Protein AF-A0A3D4Z481-F1 (afdb_monomer_lite)

Structure (mmCIF, N/CA/C/O backbone):
data_AF-A0A3D4Z481-F1
#
_entry.id   AF-A0A3D4Z481-F1
#
loop_
_atom_site.group_PDB
_atom_site.id
_atom_site.type_symbol
_atom_site.label_atom_id
_atom_site.label_alt_id
_atom_site.label_comp_id
_atom_site.label_asym_id
_atom_site.label_entity_id
_atom_site.label_seq_id
_atom_site.pdbx_PDB_ins_code
_atom_site.Cartn_x
_atom_site.Cartn_y
_atom_site.Cartn_z
_atom_site.occupancy
_atom_site.B_iso_or_equiv
_atom_site.auth_seq_id
_atom_site.auth_comp_id
_atom_site.auth_asym_id
_atom_site.auth_atom_id
_atom_site.pdbx_PDB_model_num
ATOM 1 N N . MET A 1 1 ? -3.068 7.018 0.616 1.00 81.81 1 MET A N 1
ATOM 2 C CA . MET A 1 1 ? -1.641 7.372 0.415 1.00 81.81 1 MET A CA 1
ATOM 3 C C . MET A 1 1 ? -0.937 7.743 1.715 1.00 81.81 1 MET A C 1
ATOM 5 O O . MET A 1 1 ? 0.020 7.066 2.050 1.00 81.81 1 MET A O 1
ATOM 9 N N . LEU A 1 2 ? -1.398 8.756 2.462 1.00 93.75 2 LEU A N 1
ATOM 10 C CA . LEU A 1 2 ? -0.703 9.247 3.665 1.00 93.75 2 LEU A CA 1
ATOM 11 C C . LEU A 1 2 ? -0.374 8.150 4.694 1.00 93.75 2 LEU A C 1
ATOM 13 O O . LEU A 1 2 ? 0.774 8.031 5.106 1.00 93.75 2 LEU A O 1
ATOM 17 N N . MET A 1 3 ? -1.353 7.308 5.040 1.00 95.62 3 MET A N 1
ATOM 18 C CA . MET A 1 3 ? -1.171 6.239 6.032 1.00 95.62 3 MET A CA 1
ATOM 19 C C . MET A 1 3 ? -0.053 5.250 5.673 1.00 95.62 3 MET A C 1
ATOM 21 O O . MET A 1 3 ? 0.687 4.833 6.553 1.00 95.62 3 MET A O 1
ATOM 25 N N . ALA A 1 4 ? 0.112 4.913 4.388 1.00 95.00 4 ALA A N 1
ATOM 26 C CA . ALA A 1 4 ? 1.184 4.019 3.943 1.00 95.00 4 ALA A CA 1
ATOM 27 C C . ALA A 1 4 ? 2.569 4.665 4.122 1.00 95.00 4 ALA A C 1
ATOM 29 O O . ALA A 1 4 ? 3.512 4.014 4.559 1.00 95.00 4 ALA A O 1
ATOM 30 N N . GLY A 1 5 ? 2.680 5.968 3.836 1.00 95.00 5 GLY A N 1
ATOM 31 C CA . GLY A 1 5 ? 3.916 6.722 4.055 1.00 95.00 5 GLY A CA 1
ATOM 32 C C . GLY A 1 5 ? 4.278 6.832 5.538 1.00 95.00 5 GLY A C 1
ATOM 33 O O . GLY A 1 5 ? 5.427 6.603 5.906 1.00 95.00 5 GLY A O 1
ATOM 34 N N . LEU A 1 6 ? 3.295 7.123 6.396 1.00 96.00 6 LEU A N 1
ATOM 35 C CA . LEU A 1 6 ? 3.498 7.178 7.848 1.00 96.00 6 LEU A CA 1
ATOM 36 C C . LEU A 1 6 ? 3.909 5.815 8.419 1.00 96.00 6 LEU A C 1
ATOM 38 O O . LEU A 1 6 ? 4.835 5.748 9.223 1.00 96.00 6 LEU A O 1
ATOM 42 N N . ASP A 1 7 ? 3.282 4.729 7.960 1.00 96.62 7 ASP A N 1
ATOM 43 C CA . ASP A 1 7 ? 3.655 3.368 8.358 1.00 96.62 7 ASP A CA 1
ATOM 44 C C . ASP A 1 7 ? 5.096 3.020 7.957 1.00 96.62 7 ASP A C 1
ATOM 46 O O . ASP A 1 7 ? 5.831 2.435 8.754 1.00 96.62 7 ASP A O 1
ATOM 50 N N . GLY A 1 8 ? 5.532 3.449 6.768 1.00 96.12 8 GLY A N 1
ATOM 51 C CA . GLY A 1 8 ? 6.923 3.334 6.324 1.00 96.12 8 GLY A CA 1
ATOM 52 C C . GLY A 1 8 ? 7.912 4.077 7.214 1.00 96.12 8 GLY A C 1
ATOM 53 O O . GLY A 1 8 ? 8.945 3.511 7.575 1.00 96.12 8 GLY A O 1
ATOM 54 N N . VAL A 1 9 ? 7.584 5.305 7.622 1.00 96.19 9 VAL A N 1
ATOM 55 C CA . VAL A 1 9 ? 8.420 6.094 8.542 1.00 96.19 9 VAL A CA 1
ATOM 56 C C . VAL A 1 9 ? 8.509 5.427 9.916 1.00 96.19 9 VAL A C 1
ATOM 58 O O . VAL A 1 9 ? 9.612 5.260 10.435 1.00 96.19 9 VAL A O 1
ATOM 61 N N . GLU A 1 10 ? 7.383 4.996 10.492 1.00 95.06 10 GLU A N 1
ATOM 62 C CA . GLU A 1 10 ? 7.357 4.323 11.800 1.00 95.06 10 GLU A CA 1
ATOM 63 C C . GLU A 1 10 ? 8.167 3.024 11.803 1.00 95.06 10 GLU A C 1
ATOM 65 O O . GLU A 1 10 ? 8.957 2.780 12.717 1.00 95.06 10 GLU A O 1
ATOM 70 N N . LYS A 1 11 ? 7.994 2.196 10.768 1.00 95.94 11 LYS A N 1
ATOM 71 C CA . LYS A 1 11 ? 8.700 0.915 10.628 1.00 95.94 11 LYS A CA 1
ATOM 72 C C . LYS A 1 11 ? 10.132 1.066 10.120 1.00 95.94 11 LYS A C 1
ATOM 74 O O . LYS A 1 11 ? 10.849 0.071 10.073 1.00 95.94 11 LYS A O 1
ATOM 79 N N . LYS A 1 12 ? 10.553 2.282 9.750 1.00 96.31 12 LYS A N 1
ATOM 80 C CA . LYS A 1 12 ? 11.852 2.566 9.120 1.00 96.31 12 LYS A CA 1
ATOM 81 C C . LYS A 1 12 ? 12.093 1.677 7.896 1.00 96.31 12 LYS A C 1
ATOM 83 O O . LYS A 1 12 ? 13.165 1.093 7.752 1.00 96.31 12 LYS A O 1
ATOM 88 N N . MET A 1 13 ? 11.072 1.537 7.050 1.00 95.81 13 MET A N 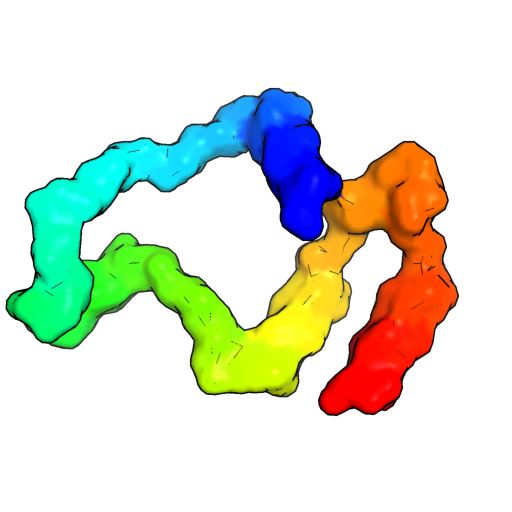1
ATOM 89 C CA . MET A 1 13 ? 11.175 0.728 5.837 1.00 95.81 13 MET A CA 1
ATOM 90 C C . MET A 1 13 ? 12.192 1.344 4.876 1.00 95.81 13 MET A C 1
ATOM 92 O O . MET A 1 13 ? 12.128 2.535 4.573 1.00 95.81 13 MET A O 1
ATOM 96 N N . ASP A 1 14 ? 13.117 0.514 4.399 1.00 94.00 14 ASP A N 1
ATOM 97 C CA . ASP A 1 14 ? 14.061 0.881 3.349 1.00 94.00 14 ASP A CA 1
ATOM 98 C C . ASP A 1 14 ? 13.388 0.666 1.981 1.00 94.00 14 ASP A C 1
ATOM 100 O O . ASP A 1 14 ? 13.005 -0.467 1.674 1.00 94.00 14 ASP A O 1
ATOM 104 N N . PRO A 1 15 ? 13.208 1.716 1.155 1.00 90.06 15 PRO A N 1
ATOM 105 C CA . PRO A 1 15 ? 12.667 1.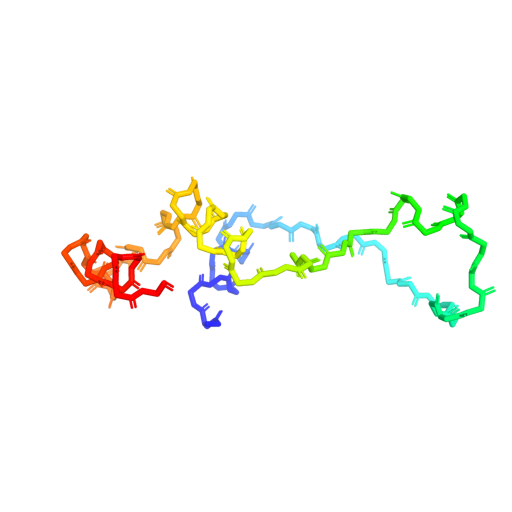572 -0.197 1.00 90.06 15 PRO A CA 1
ATOM 106 C C . PRO A 1 15 ? 13.627 0.844 -1.153 1.00 90.06 15 PRO A C 1
ATOM 108 O O . PRO A 1 15 ? 13.241 0.532 -2.280 1.00 90.06 15 PRO A O 1
ATOM 111 N N . GLY A 1 16 ? 14.863 0.577 -0.727 1.00 90.38 16 GLY A N 1
ATOM 112 C CA . GLY A 1 16 ? 15.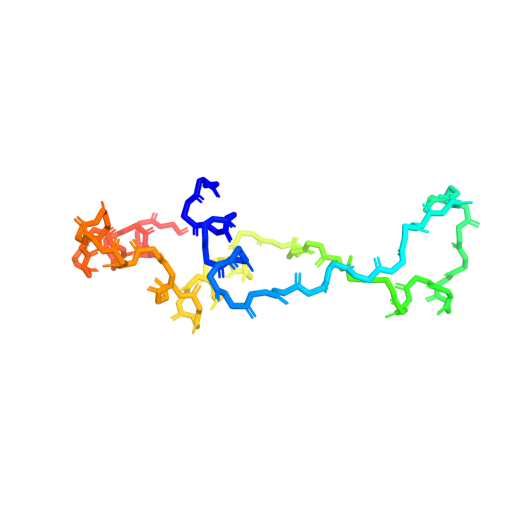902 -0.023 -1.544 1.00 90.38 16 GLY A CA 1
ATOM 113 C C . GLY A 1 16 ? 16.599 0.998 -2.439 1.00 90.38 16 GLY A C 1
ATOM 114 O O . GLY A 1 16 ? 16.468 2.216 -2.292 1.00 90.38 16 GLY A O 1
ATOM 115 N N . GLN A 1 17 ? 17.394 0.486 -3.376 1.00 90.94 17 GLN A N 1
ATOM 116 C CA . GLN A 1 17 ? 18.167 1.333 -4.278 1.00 90.94 17 GLN A CA 1
ATOM 117 C C . GLN A 1 17 ? 17.283 1.909 -5.394 1.00 90.94 17 GLN A C 1
ATOM 119 O O . GLN A 1 17 ? 16.457 1.188 -5.958 1.00 90.94 17 GLN A O 1
ATOM 124 N N . PRO A 1 18 ? 17.472 3.187 -5.766 1.00 89.94 18 PRO A N 1
ATOM 125 C CA . PRO A 1 18 ? 16.744 3.781 -6.876 1.00 89.94 18 PRO A CA 1
ATOM 126 C C . PRO A 1 18 ? 17.106 3.088 -8.193 1.00 89.94 18 PRO A C 1
ATOM 128 O O . PRO A 1 18 ? 18.277 2.840 -8.494 1.00 89.94 18 PRO A O 1
ATOM 131 N N . LEU A 1 19 ? 16.095 2.815 -9.014 1.00 87.19 19 LEU A N 1
ATOM 132 C CA . LEU A 1 19 ? 16.289 2.211 -10.325 1.00 87.19 19 LEU A CA 1
ATOM 133 C C . LEU A 1 19 ? 16.582 3.288 -11.380 1.00 87.19 19 LEU A C 1
ATOM 135 O O . LEU A 1 19 ? 15.680 3.966 -11.861 1.00 87.19 19 LEU A O 1
ATOM 139 N N . ASN A 1 20 ? 17.845 3.401 -11.794 1.00 86.62 20 ASN A N 1
ATOM 140 C CA . ASN A 1 20 ? 18.286 4.312 -12.860 1.00 86.62 20 ASN A CA 1
ATOM 141 C C . ASN A 1 20 ? 18.282 3.628 -14.244 1.00 86.62 20 ASN A C 1
ATOM 143 O O . ASN A 1 20 ? 19.293 3.624 -14.946 1.00 86.62 20 ASN A O 1
ATOM 147 N N . LYS A 1 21 ? 17.165 2.998 -14.629 1.00 83.44 21 LYS A N 1
ATOM 148 C CA . LYS A 1 21 ? 16.998 2.322 -15.930 1.00 83.44 21 LYS A CA 1
ATOM 149 C C . LYS A 1 21 ? 15.641 2.658 -16.555 1.00 83.44 21 LYS A C 1
ATOM 151 O O . LYS A 1 21 ? 14.677 2.929 -15.846 1.00 83.44 21 LYS A O 1
ATOM 156 N N . ASN A 1 22 ? 15.549 2.590 -17.885 1.00 86.19 22 ASN A N 1
ATOM 157 C CA . ASN A 1 22 ? 14.259 2.658 -18.573 1.00 86.19 22 ASN A CA 1
ATOM 158 C C . ASN A 1 22 ? 13.535 1.311 -18.444 1.00 86.19 22 ASN A C 1
ATOM 160 O O . ASN A 1 22 ? 13.886 0.362 -19.141 1.00 86.19 22 ASN A O 1
ATOM 164 N N . ILE A 1 23 ? 12.515 1.251 -17.587 1.00 85.75 23 ILE A N 1
ATOM 165 C CA . ILE A 1 23 ? 11.755 0.025 -17.301 1.00 85.75 23 ILE A CA 1
ATOM 166 C C . ILE A 1 23 ? 11.104 -0.601 -18.542 1.00 85.75 23 ILE A C 1
ATOM 168 O O . ILE A 1 23 ? 10.955 -1.814 -18.599 1.00 85.75 23 ILE A O 1
ATOM 172 N N . TYR A 1 24 ? 10.776 0.191 -19.566 1.00 85.19 24 TYR A N 1
ATOM 173 C CA . TYR A 1 24 ? 10.159 -0.313 -20.798 1.00 85.19 24 TYR A CA 1
ATOM 174 C C . TYR A 1 24 ? 11.157 -0.956 -21.767 1.00 85.19 24 TYR A C 1
ATOM 176 O O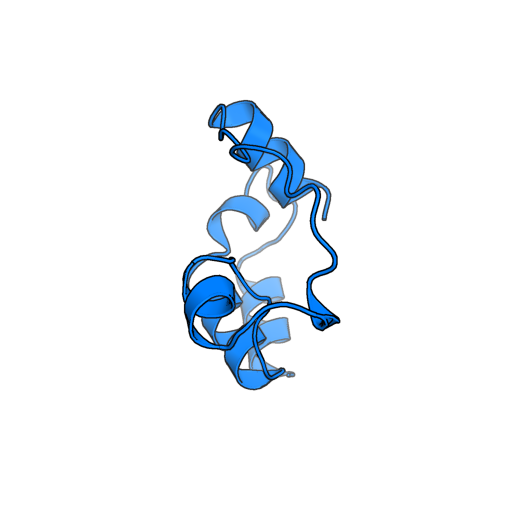 . TYR A 1 24 ? 10.748 -1.591 -22.734 1.00 85.19 24 TYR A O 1
ATOM 184 N N . ALA A 1 25 ? 12.458 -0.771 -21.533 1.00 88.94 25 ALA A N 1
ATOM 185 C CA . ALA A 1 25 ? 13.528 -1.342 -22.347 1.00 88.94 25 ALA A CA 1
ATOM 186 C C . ALA A 1 25 ? 14.165 -2.585 -21.703 1.00 88.94 25 ALA A C 1
ATOM 188 O O . ALA A 1 25 ? 15.099 -3.149 -22.270 1.00 88.94 25 ALA A O 1
ATOM 189 N N . LEU A 1 26 ? 13.700 -2.983 -20.516 1.00 87.06 26 LEU A N 1
ATOM 190 C CA . LEU A 1 26 ? 14.242 -4.124 -19.789 1.00 87.06 26 LEU A CA 1
ATOM 191 C C . LEU A 1 26 ? 13.740 -5.440 -20.366 1.00 87.06 26 LEU A C 1
ATOM 193 O O . LEU A 1 26 ? 12.611 -5.556 -20.847 1.00 87.06 26 LEU A O 1
ATOM 197 N N . THR A 1 27 ? 14.593 -6.453 -20.283 1.00 88.50 27 THR A N 1
ATOM 198 C CA . THR A 1 27 ? 14.211 -7.817 -20.646 1.00 88.50 27 THR A CA 1
ATOM 199 C C . THR A 1 27 ? 13.218 -8.395 -19.626 1.00 88.50 27 THR A C 1
ATOM 201 O O . THR A 1 27 ? 13.201 -7.972 -18.467 1.00 88.50 27 THR A O 1
ATOM 204 N N . PRO A 1 28 ? 12.404 -9.402 -19.999 1.00 86.25 28 PRO A N 1
ATOM 205 C CA . PRO A 1 28 ? 11.521 -10.080 -19.050 1.00 86.25 28 PRO A CA 1
ATOM 206 C C . PRO A 1 28 ? 12.256 -10.689 -17.849 1.00 86.25 28 PRO A C 1
ATOM 208 O O . PRO A 1 28 ? 11.664 -10.836 -16.787 1.00 86.25 28 PRO A O 1
ATOM 211 N N . GLU A 1 29 ? 13.528 -11.059 -18.012 1.00 85.88 29 GLU A N 1
ATOM 212 C CA . GLU A 1 29 ? 14.370 -11.576 -16.929 1.00 85.88 29 GLU A CA 1
ATOM 213 C C . GLU A 1 29 ? 14.735 -10.478 -15.928 1.00 85.88 29 GLU A C 1
ATOM 215 O O . GLU A 1 29 ? 14.566 -10.688 -14.735 1.00 85.88 29 GLU A O 1
ATOM 220 N N . GLU A 1 30 ? 15.122 -9.288 -16.395 1.00 84.19 30 GLU A N 1
ATOM 221 C CA . GLU A 1 30 ? 15.405 -8.138 -15.521 1.00 84.19 30 GLU A CA 1
ATOM 222 C C . GLU A 1 30 ? 14.147 -7.570 -14.847 1.00 84.19 30 GLU A C 1
ATOM 224 O O . GLU A 1 30 ? 14.223 -7.042 -13.740 1.00 84.19 30 GLU A O 1
ATOM 229 N N . LEU A 1 31 ? 12.985 -7.662 -15.501 1.00 85.44 31 LEU A N 1
ATOM 230 C CA . LEU A 1 31 ? 11.715 -7.183 -14.945 1.00 85.44 31 LEU A CA 1
ATOM 231 C C . LEU A 1 31 ? 11.211 -8.033 -13.775 1.00 85.44 31 LEU A C 1
ATOM 233 O O . LEU A 1 31 ? 10.489 -7.509 -12.933 1.00 85.44 31 LEU A O 1
ATOM 237 N N . LYS A 1 32 ? 11.586 -9.318 -13.697 1.00 85.12 32 LYS A N 1
ATOM 238 C CA . LYS A 1 32 ? 11.165 -10.209 -12.599 1.00 85.12 32 LYS A CA 1
ATOM 239 C C . LYS A 1 32 ? 11.643 -9.734 -11.231 1.00 85.12 32 LYS A C 1
ATOM 241 O O . LYS A 1 32 ? 10.960 -9.979 -10.243 1.00 85.12 32 LYS A O 1
ATOM 246 N N . ASP A 1 33 ? 12.784 -9.056 -11.192 1.00 83.81 33 ASP A N 1
ATOM 247 C CA . ASP A 1 33 ? 13.376 -8.552 -9.953 1.00 83.81 33 ASP A CA 1
ATOM 248 C C . ASP A 1 33 ? 12.820 -7.174 -9.553 1.00 83.81 33 ASP A C 1
ATOM 250 O O . ASP A 1 33 ? 13.166 -6.644 -8.495 1.00 83.81 33 ASP A O 1
ATOM 254 N N . ILE A 1 34 ? 11.955 -6.573 -10.380 1.00 85.88 34 ILE A N 1
ATOM 255 C CA . ILE A 1 34 ? 11.370 -5.255 -10.132 1.00 85.88 34 ILE A CA 1
ATOM 256 C C . ILE A 1 34 ? 9.955 -5.426 -9.566 1.00 85.88 34 ILE A C 1
ATOM 258 O O . ILE A 1 34 ? 9.095 -6.003 -10.234 1.00 85.88 34 ILE A O 1
ATOM 262 N N . PRO A 1 35 ? 9.666 -4.883 -8.367 1.00 88.50 35 PRO A N 1
ATOM 263 C CA . PRO A 1 35 ? 8.314 -4.881 -7.826 1.00 88.50 35 PRO A CA 1
ATOM 264 C C . PRO A 1 35 ? 7.344 -4.169 -8.774 1.00 88.50 35 PRO A C 1
ATOM 266 O O . PRO A 1 35 ? 7.587 -3.035 -9.192 1.00 88.50 35 PRO A O 1
ATOM 269 N N . SER A 1 36 ? 6.226 -4.818 -9.086 1.00 89.31 36 SER A N 1
ATOM 270 C CA . SER A 1 36 ? 5.169 -4.267 -9.932 1.00 89.31 36 SER A CA 1
ATOM 271 C C . SER A 1 36 ? 3.904 -3.977 -9.130 1.00 89.31 36 SER A C 1
ATOM 273 O O . SER A 1 36 ? 3.644 -4.578 -8.088 1.00 89.31 36 SER A O 1
ATOM 275 N N . VAL A 1 37 ? 3.084 -3.062 -9.643 1.00 92.88 37 VAL A N 1
ATOM 276 C CA . VAL A 1 37 ? 1.722 -2.860 -9.134 1.00 92.88 37 VAL A CA 1
ATOM 277 C C . VAL A 1 37 ? 0.836 -4.069 -9.477 1.00 92.88 37 VAL A C 1
ATOM 279 O O . VAL A 1 37 ? 1.153 -4.789 -10.429 1.00 92.88 37 VAL A O 1
ATOM 282 N N . PRO A 1 38 ? -0.275 -4.292 -8.748 1.00 94.69 38 PRO A N 1
ATOM 283 C CA . PRO A 1 38 ? -1.259 -5.305 -9.117 1.00 94.69 38 PRO A CA 1
ATOM 284 C C . PRO A 1 38 ? -1.748 -5.123 -10.560 1.00 94.69 38 PRO A C 1
ATOM 286 O O . PRO A 1 38 ? -1.978 -3.998 -11.009 1.00 94.69 38 PRO A O 1
ATOM 289 N N . GLY A 1 39 ? -1.941 -6.227 -11.277 1.00 95.38 39 GLY A N 1
ATOM 290 C CA . GLY A 1 39 ? -2.361 -6.239 -12.679 1.00 95.38 39 GLY A CA 1
ATOM 291 C C . GLY A 1 39 ? -3.863 -6.045 -12.887 1.00 95.38 39 GLY A C 1
ATOM 292 O O . GLY A 1 39 ? -4.307 -5.858 -14.019 1.00 95.38 39 GLY A O 1
ATOM 293 N N . SER A 1 40 ? -4.666 -6.091 -11.820 1.00 97.19 40 SER A N 1
ATOM 294 C CA . SER A 1 40 ? -6.116 -5.899 -11.896 1.00 97.19 40 SER A CA 1
ATOM 295 C C . SER A 1 40 ? -6.706 -5.264 -10.636 1.00 97.19 40 SER A C 1
ATOM 297 O O . SER A 1 40 ? -6.075 -5.189 -9.574 1.00 97.19 40 SER A O 1
ATOM 299 N N . LEU A 1 41 ? -7.961 -4.818 -10.752 1.00 96.12 41 LEU A N 1
ATOM 300 C CA . LEU A 1 41 ? -8.740 -4.354 -9.607 1.00 96.12 41 LEU A CA 1
ATOM 301 C C . LEU A 1 41 ? -8.938 -5.477 -8.582 1.00 96.12 41 LEU A C 1
ATOM 303 O O . LEU A 1 41 ? -8.694 -5.255 -7.401 1.00 96.12 41 LEU A O 1
ATOM 307 N N . GLU A 1 42 ? -9.304 -6.680 -9.027 1.00 96.69 42 GLU A N 1
ATOM 308 C CA . GLU A 1 42 ? -9.492 -7.845 -8.153 1.00 96.69 42 GLU A CA 1
ATOM 309 C C . GLU A 1 42 ? -8.225 -8.150 -7.345 1.00 96.69 42 GLU A C 1
ATOM 311 O O . GLU A 1 42 ? -8.272 -8.347 -6.129 1.00 96.69 42 GLU A O 1
ATOM 316 N N . GLU A 1 43 ? -7.063 -8.118 -7.997 1.00 96.88 43 GLU A N 1
ATOM 317 C CA . GLU A 1 43 ? -5.782 -8.309 -7.323 1.00 96.88 43 GLU A CA 1
ATOM 318 C C . GLU A 1 43 ? -5.499 -7.189 -6.311 1.00 96.88 43 GLU A C 1
ATOM 320 O O . GLU A 1 43 ? -5.031 -7.456 -5.203 1.00 96.88 43 GLU A O 1
ATOM 325 N N . SER A 1 44 ? -5.837 -5.941 -6.641 1.00 97.06 44 SER A N 1
ATOM 326 C CA . SER A 1 44 ? -5.702 -4.806 -5.720 1.00 97.06 44 SER A CA 1
ATOM 327 C C . SER A 1 44 ? -6.596 -4.962 -4.484 1.00 97.06 44 SER A C 1
ATOM 329 O O . SER A 1 44 ? -6.133 -4.754 -3.363 1.00 97.06 44 SER A O 1
ATOM 331 N N . ILE A 1 45 ? -7.852 -5.383 -4.666 1.00 97.38 45 ILE A N 1
ATOM 332 C CA . ILE A 1 45 ? -8.798 -5.650 -3.571 1.00 97.38 45 ILE A CA 1
ATOM 333 C C . ILE A 1 45 ? -8.317 -6.822 -2.710 1.00 97.38 45 ILE A C 1
ATOM 335 O O . ILE A 1 45 ? -8.363 -6.751 -1.483 1.00 97.38 45 ILE A O 1
ATOM 339 N N . ASN A 1 46 ? -7.778 -7.876 -3.321 1.00 96.62 46 ASN A N 1
ATOM 340 C CA . ASN A 1 46 ? -7.203 -9.004 -2.590 1.00 96.62 46 ASN A CA 1
ATOM 341 C C . ASN A 1 46 ? -5.963 -8.608 -1.776 1.00 96.62 46 ASN A C 1
ATOM 343 O O . ASN A 1 46 ? -5.794 -9.095 -0.658 1.00 96.62 46 ASN A O 1
ATOM 347 N N . ASN A 1 47 ? -5.115 -7.717 -2.293 1.00 96.62 47 ASN A N 1
ATOM 348 C CA . ASN A 1 47 ? -4.002 -7.158 -1.522 1.00 96.62 47 ASN A CA 1
ATOM 349 C C . ASN A 1 47 ? -4.501 -6.273 -0.374 1.00 96.62 47 ASN A C 1
ATOM 351 O O . ASN A 1 47 ? -4.021 -6.425 0.744 1.00 96.62 47 ASN A O 1
ATOM 355 N N . LEU A 1 48 ? -5.523 -5.440 -0.598 1.00 96.19 48 LEU A N 1
ATOM 356 C CA . LEU A 1 48 ? -6.141 -4.631 0.458 1.00 96.19 48 LEU A CA 1
ATOM 357 C C . LEU A 1 48 ? -6.732 -5.504 1.579 1.00 96.19 48 LEU A C 1
ATOM 359 O O . LEU A 1 48 ? -6.512 -5.233 2.757 1.00 96.19 48 LEU A O 1
ATOM 363 N N . LYS A 1 49 ? -7.423 -6.602 1.242 1.00 95.25 49 LYS A N 1
ATOM 364 C CA . LYS A 1 49 ? -7.919 -7.581 2.231 1.00 95.25 49 LYS A CA 1
ATOM 365 C C . LYS A 1 49 ? -6.788 -8.131 3.104 1.00 95.25 49 LYS A C 1
ATOM 367 O O . LYS A 1 49 ? -6.964 -8.268 4.311 1.00 95.25 49 LYS A O 1
ATOM 372 N N . LYS A 1 50 ? -5.638 -8.439 2.498 1.00 96.19 50 LYS A N 1
ATOM 373 C CA . LYS A 1 50 ? -4.480 -9.044 3.177 1.00 96.19 50 LYS A CA 1
ATOM 374 C C . LYS A 1 50 ? -3.673 -8.040 3.999 1.00 96.19 50 LYS A C 1
ATOM 376 O O . LYS A 1 50 ? -3.192 -8.404 5.067 1.00 96.19 50 LYS A O 1
ATOM 381 N N . ASP A 1 51 ? -3.537 -6.806 3.521 1.00 95.62 51 ASP A N 1
ATOM 382 C CA . ASP A 1 51 ? -2.704 -5.777 4.140 1.00 95.62 51 ASP A CA 1
ATOM 383 C C . ASP A 1 51 ? -3.404 -4.409 4.169 1.00 95.62 51 ASP A C 1
ATOM 385 O O . ASP A 1 51 ? -3.208 -3.546 3.318 1.00 95.62 51 ASP A O 1
ATOM 389 N N . HIS A 1 52 ? -4.245 -4.208 5.184 1.00 95.69 52 HIS A N 1
ATOM 390 C CA . HIS A 1 52 ? -4.895 -2.924 5.484 1.00 95.69 52 HIS A CA 1
ATOM 391 C C . HIS A 1 52 ? -4.650 -2.468 6.928 1.00 95.69 52 HIS A C 1
ATOM 393 O O . HIS A 1 52 ? -5.257 -1.504 7.395 1.00 95.69 52 HIS A O 1
ATOM 399 N N . ALA A 1 53 ? -3.775 -3.148 7.675 1.00 94.88 53 ALA A N 1
ATOM 400 C CA . ALA A 1 53 ? -3.525 -2.821 9.079 1.00 94.88 53 ALA A CA 1
ATOM 401 C C . ALA A 1 53 ? -2.987 -1.390 9.242 1.00 94.88 53 ALA A C 1
ATOM 403 O O . ALA A 1 53 ? -3.361 -0.690 10.181 1.00 94.88 53 ALA A O 1
ATOM 404 N N . PHE A 1 54 ? -2.172 -0.932 8.287 1.00 95.12 54 PHE A N 1
ATOM 405 C CA . PHE A 1 54 ? -1.642 0.429 8.267 1.00 95.12 54 PHE A CA 1
ATOM 406 C C . PHE A 1 54 ? -2.734 1.502 8.116 1.00 95.12 54 PHE A C 1
ATOM 408 O O . PHE A 1 54 ? -2.54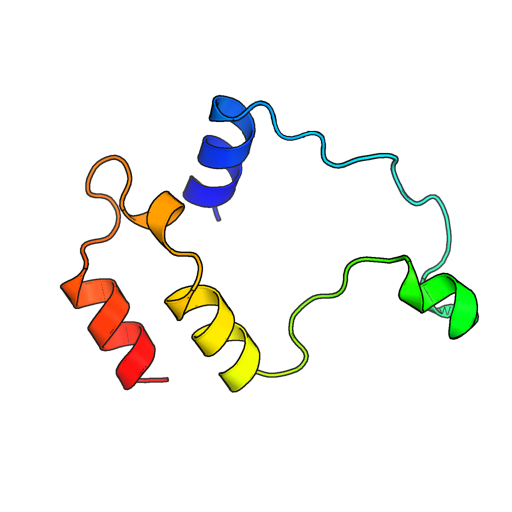5 2.625 8.574 1.00 95.12 54 PHE A O 1
ATOM 415 N N . LEU A 1 55 ? -3.885 1.173 7.516 1.00 96.44 55 LEU A N 1
ATOM 416 C CA . LEU A 1 55 ? -5.007 2.104 7.348 1.00 96.44 55 LEU A CA 1
ATOM 417 C C . LEU A 1 55 ? -5.797 2.305 8.645 1.00 96.44 55 LEU A C 1
ATOM 419 O O . LEU A 1 55 ? -6.341 3.383 8.860 1.00 96.44 55 LEU A O 1
ATOM 423 N N . LYS A 1 56 ? -5.822 1.299 9.526 1.00 94.88 56 LYS A N 1
ATOM 424 C CA . LYS A 1 56 ? -6.579 1.338 10.789 1.00 94.88 56 LYS A CA 1
ATOM 425 C C . LYS A 1 56 ? -5.888 2.125 11.904 1.00 94.88 56 LYS A C 1
ATOM 427 O O . LYS A 1 56 ? -6.469 2.343 12.961 1.00 94.88 56 LYS A O 1
ATOM 432 N N . LYS A 1 57 ? -4.635 2.542 11.701 1.00 93.31 57 LYS A N 1
ATOM 433 C CA . LYS A 1 57 ? -3.888 3.315 12.700 1.00 93.31 57 LYS A CA 1
ATOM 434 C C . LYS A 1 57 ? -4.557 4.671 12.939 1.00 93.31 57 LYS A C 1
ATOM 436 O O . LYS A 1 57 ? -4.912 5.359 11.987 1.00 93.31 57 LYS A O 1
ATOM 441 N N . GLY A 1 58 ? -4.699 5.053 14.208 1.00 92.12 58 GLY A N 1
ATOM 442 C CA . GLY A 1 58 ? -5.307 6.329 14.602 1.00 92.12 58 GLY A CA 1
ATOM 443 C C . GLY A 1 58 ? -6.787 6.457 14.234 1.00 92.12 58 GLY A C 1
ATOM 444 O O . GLY A 1 58 ? -7.248 7.577 14.043 1.00 92.12 58 GLY A O 1
ATOM 445 N N . ASP A 1 59 ? -7.487 5.327 14.070 1.00 92.81 59 ASP A N 1
ATOM 446 C CA . ASP A 1 59 ? -8.911 5.253 13.714 1.00 92.81 59 ASP A CA 1
ATOM 447 C C . ASP A 1 59 ? -9.277 6.030 12.434 1.00 92.81 59 ASP A C 1
ATOM 449 O O . ASP A 1 59 ? -10.412 6.461 12.246 1.00 92.81 59 ASP A O 1
ATOM 453 N N . VAL A 1 60 ? -8.306 6.201 11.525 1.00 94.25 60 VAL A N 1
ATOM 454 C CA . VAL A 1 60 ? -8.494 6.924 10.256 1.00 94.25 60 VAL A CA 1
ATOM 455 C C . VAL A 1 60 ? -9.409 6.145 9.312 1.00 94.25 60 VAL A C 1
ATOM 457 O O . VAL A 1 60 ? -10.259 6.734 8.647 1.00 94.25 60 VAL A O 1
ATOM 460 N N . PHE A 1 61 ? -9.239 4.822 9.259 1.00 95.75 61 PHE A N 1
ATOM 461 C CA . PHE A 1 61 ? -10.154 3.908 8.587 1.00 95.75 61 PHE A CA 1
ATOM 462 C C . PHE A 1 61 ? -10.674 2.880 9.580 1.00 95.75 61 PHE A C 1
ATOM 464 O O . PHE A 1 61 ? -9.900 2.209 10.265 1.00 95.75 61 PHE A O 1
ATOM 471 N N . THR A 1 62 ? -11.990 2.730 9.618 1.00 96.06 62 THR A N 1
ATOM 472 C CA . THR A 1 62 ? -12.665 1.717 10.422 1.00 96.06 62 THR A CA 1
ATOM 473 C C . THR A 1 62 ? -12.792 0.405 9.645 1.00 96.06 62 THR A C 1
ATOM 475 O O . THR A 1 62 ? -12.698 0.375 8.414 1.00 96.06 62 THR A O 1
ATOM 478 N N . GLN A 1 63 ? -12.977 -0.708 10.361 1.00 94.75 63 GLN A N 1
ATOM 479 C CA . GLN A 1 63 ? -13.088 -2.030 9.733 1.00 94.75 63 GLN A CA 1
ATOM 480 C C . GLN A 1 63 ? -14.311 -2.119 8.808 1.00 94.75 63 GLN A C 1
ATOM 482 O O . GLN A 1 63 ? -14.194 -2.616 7.697 1.00 94.75 63 GLN A O 1
ATOM 487 N N . ASP A 1 64 ? -15.449 -1.567 9.224 1.00 96.50 64 ASP A N 1
ATOM 488 C CA . ASP A 1 64 ? -16.693 -1.540 8.449 1.00 96.50 64 ASP A CA 1
ATOM 489 C C . ASP A 1 64 ? -16.562 -0.737 7.148 1.00 96.50 64 ASP A C 1
ATOM 491 O O . ASP A 1 64 ? -17.049 -1.174 6.106 1.00 96.50 64 ASP A O 1
ATOM 495 N N . ALA A 1 65 ? -15.849 0.393 7.167 1.00 96.00 65 ALA A N 1
ATOM 496 C CA . ALA A 1 65 ? -15.594 1.176 5.960 1.00 96.00 65 ALA A CA 1
ATOM 497 C C . ALA A 1 65 ? -14.714 0.411 4.957 1.00 96.00 65 ALA A C 1
ATOM 499 O O . ALA A 1 65 ? -14.947 0.471 3.747 1.00 96.00 65 ALA A O 1
ATOM 500 N N . LEU A 1 66 ? -13.709 -0.320 5.453 1.00 96.06 66 LEU A N 1
ATOM 501 C CA . LEU A 1 66 ? -12.849 -1.157 4.616 1.00 96.06 66 LEU A CA 1
ATOM 502 C C . LEU A 1 66 ? -13.623 -2.341 4.035 1.00 96.06 66 LEU A C 1
ATOM 504 O O . LEU A 1 66 ? -13.533 -2.580 2.833 1.00 96.06 66 LEU A O 1
ATOM 508 N N . ASP A 1 67 ? -14.409 -3.034 4.856 1.00 96.25 67 ASP A N 1
ATOM 509 C CA . ASP A 1 67 ? -15.214 -4.179 4.428 1.00 96.25 67 ASP A CA 1
ATOM 510 C C . ASP A 1 67 ? -16.251 -3.760 3.377 1.00 96.25 67 ASP A C 1
ATOM 512 O O . ASP A 1 67 ? -16.358 -4.401 2.333 1.00 96.25 67 ASP A O 1
ATOM 516 N N . MET A 1 68 ? -16.940 -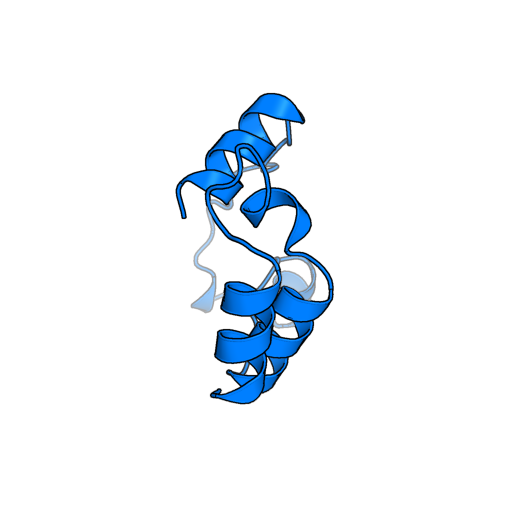2.632 3.590 1.00 97.06 68 MET A N 1
ATOM 517 C CA . MET A 1 68 ? -17.876 -2.066 2.612 1.00 97.06 68 MET A CA 1
ATOM 518 C C . MET A 1 68 ? -17.181 -1.753 1.285 1.00 97.06 68 MET A C 1
ATOM 520 O O . MET A 1 68 ? -17.704 -2.066 0.218 1.00 97.06 68 MET A O 1
ATOM 524 N N . TRP A 1 69 ? -16.009 -1.116 1.329 1.00 96.69 69 TRP A N 1
ATOM 525 C CA . TRP A 1 69 ? -15.277 -0.768 0.113 1.00 96.69 69 TRP A CA 1
ATOM 526 C C . TRP A 1 69 ? -14.832 -2.006 -0.663 1.00 96.69 69 TRP A C 1
ATOM 528 O O . TRP A 1 69 ? -14.875 -2.022 -1.889 1.00 96.69 69 TRP A O 1
ATOM 538 N N . ILE A 1 70 ? -14.405 -3.031 0.064 1.00 95.69 70 ILE A N 1
ATOM 539 C CA . ILE A 1 70 ? -13.962 -4.306 -0.481 1.00 95.69 70 ILE A CA 1
ATOM 540 C C . ILE A 1 70 ? -15.119 -5.087 -1.119 1.00 95.69 70 ILE A C 1
ATOM 542 O O . ILE A 1 70 ? -14.896 -5.750 -2.123 1.00 95.69 70 ILE A O 1
ATOM 546 N N . ASP A 1 71 ? -16.317 -5.037 -0.537 1.00 95.62 71 ASP A N 1
ATOM 547 C CA . ASP A 1 71 ? -17.513 -5.712 -1.062 1.00 95.62 71 ASP A CA 1
ATOM 548 C C . ASP A 1 71 ? -18.128 -4.967 -2.258 1.00 95.62 71 ASP A C 1
ATOM 550 O O . ASP A 1 71 ? -18.606 -5.568 -3.215 1.00 95.62 71 ASP A O 1
ATOM 554 N N . TYR A 1 72 ? -18.074 -3.633 -2.237 1.00 96.56 72 TYR A N 1
ATOM 555 C CA . TYR A 1 72 ? -18.602 -2.790 -3.310 1.00 96.56 72 TYR A CA 1
ATOM 556 C C . TYR A 1 72 ? -17.801 -2.870 -4.624 1.00 96.56 72 TYR A C 1
ATOM 558 O O . TYR A 1 72 ? -18.322 -2.500 -5.681 1.00 96.56 72 TYR A O 1
ATOM 566 N N . LYS A 1 73 ? -16.525 -3.262 -4.566 1.00 91.19 73 LYS A N 1
ATOM 567 C CA . LYS A 1 73 ? -15.580 -3.224 -5.693 1.00 91.19 73 LYS A CA 1
ATOM 568 C C . LYS A 1 73 ? -15.326 -4.590 -6.301 1.00 91.19 73 LYS A C 1
ATOM 570 O O . LYS A 1 73 ? -15.293 -4.624 -7.551 1.00 91.19 73 LYS A O 1
#

Radius of gyration: 15.7 Å; chains: 1; bounding box: 37×21×37 Å

Sequence (73 aa):
MLMAGLDGVEKKMDPGQPLNKNIYALTPEELKDIPSVPGSLEESINNLKKDHAFLKKGDVFTQDALDMWIDYK

pLDDT: mean 92.77, std 4.4, range [81.81, 97.38]

Foldseek 3Di:
DVLVVVVCVVVVPDPDDDDPDDQVPDDPVVCVPPDDDDPDPLRVLVVCVVDVPSCPPPPNDDPVNNVVVSVVD

Secondary structure (DSSP, 8-state):
-HHHHHHHHHHT----S---S-GGGS-HHHHTTS----SSHHHHHHHHHHS-GGGSGGGSS-HHHHHHHHHH-